Protein AF-A0A2U0TLE8-F1 (afdb_monomer_lite)

pLDDT: mean 89.73, std 11.0, range [36.56, 98.38]

Foldseek 3Di:
DVVVLVVLVVVLVVLVVVLVVLVVVLVVVLVVLVVCLCQQFVLLVVLLVQLLVLLVDDPVCVVVSLVSNVVSLVVQCVRHRFPPLNVLSVVLVVLSVVCNVPVPPPVSSVVNNVSSVVNNVRSVVVSVVSVVVSVVSVVVSVVVSVVSVVVSVVSVVVSVVPPPPPPD

Sequence (168 aa):
MKIKFNLRIGLLFIMIISLSLVSAYYNFSIKNDTENILEDNYNTLEYSRNMLLSLDENNSNKEKAISQFEANLTKQMGNITEVGEDTATFTLQNNFDSLKKNWDDEAMKSQIRQNIFHILELNTFAIKKKSDIVKHTAEKANFGIAILGTLSFLIAFNLLLTFPNSKK

Structure (mmCIF, N/CA/C/O backbone):
data_AF-A0A2U0TLE8-F1
#
_entry.id   AF-A0A2U0TLE8-F1
#
loop_
_atom_site.group_PDB
_atom_site.id
_atom_site.type_symbol
_atom_site.label_atom_id
_atom_site.label_alt_id
_atom_site.label_comp_id
_atom_site.label_asym_id
_atom_site.label_entity_id
_atom_site.label_seq_id
_atom_site.pdbx_PDB_ins_code
_atom_site.Cartn_x
_atom_site.Cartn_y
_atom_site.Cartn_z
_atom_site.occupancy
_atom_site.B_iso_or_equiv
_atom_site.auth_seq_id
_atom_site.auth_comp_id
_atom_site.auth_asym_id
_atom_site.auth_atom_id
_atom_site.pdbx_PDB_model_num
ATOM 1 N N . MET A 1 1 ? -29.769 4.417 51.057 1.00 54.22 1 MET A N 1
ATOM 2 C CA . MET A 1 1 ? -29.335 5.504 50.144 1.00 54.22 1 MET A CA 1
ATOM 3 C C . MET A 1 1 ? -27.894 5.333 49.648 1.00 54.22 1 MET A C 1
ATOM 5 O O . MET A 1 1 ? -27.711 5.293 48.440 1.00 54.22 1 MET A O 1
ATOM 9 N N . LYS A 1 2 ? -26.897 5.134 50.531 1.00 59.84 2 LYS A N 1
ATOM 10 C CA . LYS A 1 2 ? -25.465 5.001 50.165 1.00 59.84 2 LYS A CA 1
ATOM 11 C C . LYS A 1 2 ? -25.133 3.854 49.186 1.00 59.84 2 LYS A C 1
ATOM 13 O O . LYS A 1 2 ? -24.370 4.059 48.254 1.00 59.84 2 LYS A O 1
ATOM 18 N N . ILE A 1 3 ? -25.767 2.684 49.329 1.00 66.12 3 ILE A N 1
ATOM 19 C CA . ILE A 1 3 ? -25.542 1.524 48.437 1.00 66.12 3 ILE A CA 1
ATOM 20 C C . ILE A 1 3 ? -25.964 1.809 46.985 1.00 66.12 3 ILE A C 1
ATOM 22 O O . ILE A 1 3 ? -25.204 1.530 46.067 1.00 66.12 3 ILE A O 1
ATOM 26 N N . LYS A 1 4 ? -27.135 2.431 46.764 1.00 64.88 4 LYS A N 1
ATOM 27 C CA . LYS A 1 4 ? -27.627 2.777 45.413 1.00 64.88 4 LYS A CA 1
ATOM 28 C C . LYS A 1 4 ? -26.740 3.818 44.718 1.00 64.88 4 LYS A C 1
ATOM 30 O O . LYS A 1 4 ? -26.594 3.781 43.503 1.00 64.88 4 LYS A O 1
ATOM 35 N N . PHE A 1 5 ? -26.159 4.733 45.490 1.00 69.31 5 PHE A N 1
ATOM 36 C CA . PHE A 1 5 ? -25.242 5.760 45.000 1.00 69.31 5 PHE A CA 1
ATOM 37 C C . PHE A 1 5 ? -23.881 5.165 44.592 1.00 69.31 5 PHE A C 1
ATOM 39 O O . PHE A 1 5 ? -23.436 5.371 43.465 1.00 69.31 5 PHE A O 1
ATOM 46 N N . ASN A 1 6 ? -23.287 4.331 45.453 1.00 74.69 6 ASN A N 1
ATOM 47 C CA . ASN A 1 6 ? -22.025 3.644 45.160 1.00 74.69 6 ASN A CA 1
ATOM 48 C C . ASN A 1 6 ? -22.143 2.686 43.960 1.00 74.69 6 ASN A C 1
ATOM 50 O O . ASN A 1 6 ? -21.207 2.585 43.172 1.00 74.69 6 ASN A O 1
ATOM 54 N N . LEU A 1 7 ? -23.299 2.034 43.773 1.00 78.00 7 LEU A N 1
ATOM 55 C CA . LEU A 1 7 ? -23.544 1.149 42.627 1.00 78.00 7 LEU A CA 1
ATOM 56 C C . LEU A 1 7 ? -23.510 1.905 41.286 1.00 78.00 7 LEU A C 1
ATOM 58 O O . LEU A 1 7 ? -22.945 1.422 40.311 1.00 78.00 7 LEU A O 1
ATOM 62 N N . ARG A 1 8 ? -24.092 3.111 41.245 1.00 76.25 8 ARG A N 1
ATOM 63 C CA . ARG A 1 8 ? -24.122 3.962 40.044 1.00 76.25 8 ARG A CA 1
ATOM 64 C C . ARG A 1 8 ? -22.735 4.517 39.698 1.00 76.25 8 ARG A C 1
ATOM 66 O O . ARG A 1 8 ? -22.391 4.573 38.525 1.00 76.25 8 ARG A O 1
ATOM 73 N N . ILE A 1 9 ? -21.930 4.884 40.699 1.00 81.38 9 ILE A N 1
ATOM 74 C CA . ILE A 1 9 ? -20.531 5.298 40.484 1.00 81.38 9 ILE A CA 1
ATOM 75 C C . ILE A 1 9 ? -19.686 4.126 39.975 1.00 81.38 9 ILE A C 1
ATOM 77 O O . ILE A 1 9 ? -18.929 4.291 39.022 1.00 81.38 9 ILE A O 1
ATOM 81 N N . GLY A 1 10 ? -19.839 2.938 40.571 1.00 85.00 10 GLY A N 1
ATOM 82 C CA . GLY A 1 10 ? -19.155 1.731 40.102 1.00 85.00 10 GLY A CA 1
ATOM 83 C C . GLY A 1 10 ? -19.506 1.398 38.650 1.00 85.00 10 GLY A C 1
ATOM 84 O O . GLY A 1 10 ? -18.615 1.117 37.853 1.00 85.00 10 GLY A O 1
ATOM 85 N N . LEU A 1 11 ? -20.787 1.523 38.281 1.00 83.19 11 LEU A N 1
ATOM 86 C CA . LEU A 1 11 ? -21.240 1.354 36.900 1.00 83.19 11 LEU A CA 1
ATOM 87 C C . LEU A 1 11 ? -20.574 2.358 35.946 1.00 83.19 11 LEU A C 1
ATOM 89 O O . LEU A 1 11 ? -20.076 1.946 34.904 1.00 83.19 11 LEU A O 1
ATOM 93 N N . LEU A 1 12 ? -20.503 3.645 36.308 1.00 83.81 12 LEU A N 1
ATOM 94 C CA . LEU A 1 12 ? -19.811 4.653 35.494 1.00 83.81 12 LEU A CA 1
ATOM 95 C C . LEU A 1 12 ? -18.335 4.307 35.276 1.00 83.81 12 LEU A C 1
ATOM 97 O O . LEU A 1 12 ? -17.831 4.446 34.165 1.00 83.81 12 LEU A O 1
ATOM 101 N N . PHE A 1 13 ? -17.648 3.823 36.310 1.00 86.81 13 PHE A N 1
ATOM 102 C CA . PHE A 1 13 ? -16.241 3.443 36.202 1.00 86.81 13 PHE A CA 1
ATOM 103 C C . PHE A 1 13 ? -16.040 2.258 35.246 1.00 86.81 13 PHE A C 1
ATOM 105 O O . PHE A 1 13 ? -15.154 2.289 34.393 1.00 86.81 13 PHE A O 1
ATOM 112 N N . ILE A 1 14 ? -16.917 1.250 35.321 1.00 88.38 14 ILE A N 1
ATOM 113 C CA . ILE A 1 14 ? -16.927 0.113 34.389 1.00 88.38 14 ILE A CA 1
ATOM 114 C C . ILE A 1 14 ? -17.194 0.584 32.954 1.00 88.38 14 ILE A C 1
ATOM 116 O O . ILE A 1 14 ? -16.541 0.110 32.023 1.00 88.38 14 ILE A O 1
ATOM 120 N N . MET A 1 15 ? -18.114 1.532 32.759 1.00 85.19 15 MET A N 1
ATOM 121 C CA . MET A 1 15 ? -18.401 2.094 31.437 1.00 85.19 15 MET A CA 1
ATOM 122 C C . MET A 1 15 ? -17.200 2.853 30.865 1.00 85.19 15 MET A C 1
ATOM 124 O O . MET A 1 15 ? -16.889 2.664 29.693 1.00 85.19 15 MET A O 1
ATOM 128 N N . ILE A 1 16 ? -16.482 3.639 31.677 1.00 86.75 16 ILE A N 1
ATOM 129 C CA . ILE A 1 16 ? -15.254 4.337 31.253 1.00 86.75 16 ILE A CA 1
ATOM 130 C C . ILE A 1 16 ? -14.179 3.333 30.828 1.00 86.75 16 ILE A C 1
ATOM 132 O O . ILE A 1 16 ? -13.591 3.483 29.760 1.00 86.75 16 ILE A O 1
ATOM 136 N N . ILE A 1 17 ? -13.944 2.286 31.625 1.00 90.88 17 ILE A N 1
ATOM 137 C CA . ILE A 1 17 ? -12.987 1.228 31.267 1.00 90.88 17 ILE A CA 1
ATOM 138 C C . ILE A 1 17 ? -13.405 0.552 29.956 1.00 90.88 17 ILE A C 1
ATOM 14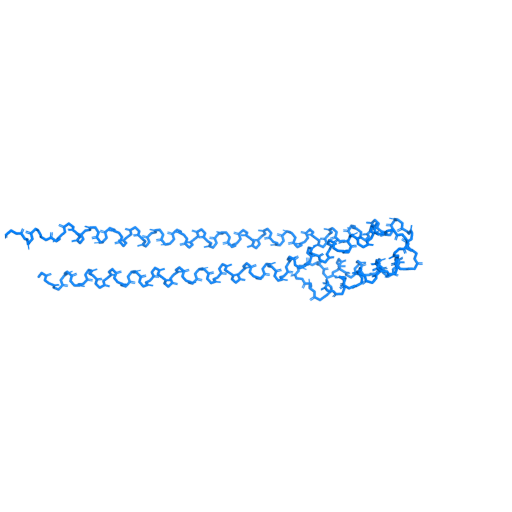0 O O . ILE A 1 17 ? -12.574 0.360 29.072 1.00 90.88 17 ILE A O 1
ATOM 144 N N . SER A 1 18 ? -14.692 0.235 29.807 1.00 87.81 18 SER A N 1
ATOM 145 C CA . SER A 1 18 ? -15.227 -0.403 28.598 1.00 87.81 18 SER A CA 1
ATOM 146 C C . SER A 1 18 ? -15.052 0.487 27.364 1.00 87.81 18 SER A C 1
ATOM 148 O O . SER A 1 18 ? -14.607 0.005 26.328 1.00 87.81 18 SER A O 1
ATOM 150 N N . LEU A 1 19 ? -15.329 1.791 27.480 1.00 87.81 19 LEU A N 1
ATOM 151 C CA . LEU A 1 19 ? -15.093 2.788 26.430 1.00 87.81 19 LEU A CA 1
ATOM 152 C C . LEU A 1 19 ? -13.620 2.823 26.009 1.00 87.81 19 LEU A C 1
ATOM 154 O O . LEU A 1 19 ? -13.325 2.775 24.815 1.00 87.81 19 LEU A O 1
ATOM 158 N N . SER A 1 20 ? -12.700 2.859 26.976 1.00 90.69 20 SER A N 1
ATOM 159 C CA . SER A 1 20 ? -11.259 2.859 26.709 1.00 90.69 20 SER A CA 1
ATOM 160 C C . SER A 1 20 ? -10.800 1.579 26.012 1.00 90.69 20 SER A C 1
ATOM 162 O O . SER A 1 20 ? -10.040 1.654 25.050 1.00 90.69 20 SER A O 1
ATOM 164 N N . LEU A 1 21 ? -11.283 0.412 26.451 1.00 91.38 21 LEU A N 1
ATOM 165 C CA . LEU A 1 21 ? -10.948 -0.876 25.837 1.00 91.38 21 LEU A CA 1
ATOM 166 C C . LEU A 1 21 ? -11.477 -0.982 24.404 1.00 91.38 21 LEU A C 1
ATOM 168 O O . LEU A 1 21 ? -10.735 -1.377 23.508 1.00 91.38 21 LEU A O 1
ATOM 172 N N . VAL A 1 22 ? -12.733 -0.590 24.173 1.00 89.19 22 VAL A N 1
ATOM 173 C CA . VAL A 1 22 ? -13.348 -0.591 22.837 1.00 89.19 22 VAL A CA 1
ATOM 174 C C . VAL A 1 22 ? -12.602 0.360 21.899 1.00 89.19 22 VAL A C 1
ATOM 176 O O . VAL A 1 22 ? -12.266 -0.022 20.780 1.00 89.19 22 VAL A O 1
ATOM 179 N N . SER A 1 23 ? -12.293 1.573 22.362 1.00 90.81 23 SER A N 1
ATOM 180 C CA . SER A 1 23 ? -11.526 2.555 21.589 1.00 90.81 23 SER A CA 1
ATOM 181 C C . SER A 1 23 ? -10.128 2.038 21.235 1.00 90.81 23 SER A C 1
ATOM 183 O O . SER A 1 23 ? -9.724 2.083 20.073 1.00 90.81 23 SER A O 1
ATOM 185 N N . ALA A 1 24 ? -9.407 1.470 22.207 1.00 93.19 24 ALA A N 1
ATOM 186 C CA . ALA A 1 24 ? -8.083 0.898 21.981 1.00 93.19 24 ALA A CA 1
ATOM 187 C C . ALA A 1 24 ? -8.113 -0.259 20.970 1.00 93.19 24 ALA A C 1
ATOM 189 O O . ALA A 1 24 ? -7.272 -0.306 20.074 1.00 93.19 24 ALA A O 1
ATOM 190 N N . TYR A 1 25 ? -9.101 -1.152 21.077 1.00 92.62 25 TYR A N 1
ATOM 191 C CA . TYR A 1 25 ? -9.273 -2.276 20.157 1.00 92.62 25 TYR A CA 1
ATOM 192 C C . TYR A 1 25 ? -9.480 -1.811 18.710 1.00 92.62 25 TYR A C 1
ATOM 194 O O . TYR A 1 25 ? -8.763 -2.252 17.812 1.00 92.62 25 TYR A O 1
ATOM 202 N N . TYR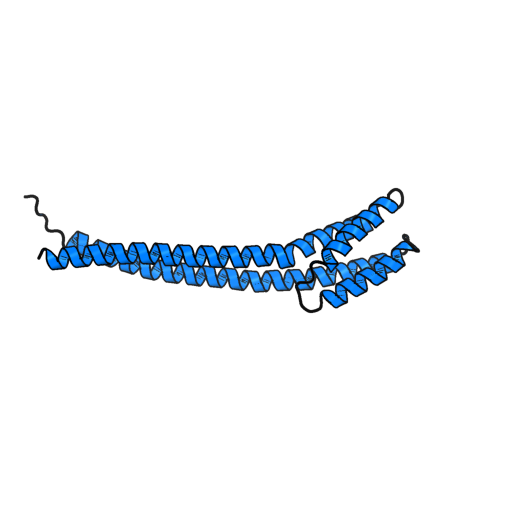 A 1 26 ? -10.415 -0.885 18.475 1.00 92.44 26 TYR A N 1
ATOM 203 C CA . TYR A 1 26 ? -10.678 -0.393 17.121 1.00 92.44 26 TYR A CA 1
ATOM 204 C C . TYR A 1 26 ? -9.512 0.416 16.554 1.00 92.44 26 TYR A C 1
ATOM 206 O O . TYR A 1 26 ? -9.192 0.250 15.381 1.00 92.44 26 TYR A O 1
ATOM 214 N N . ASN A 1 27 ? -8.835 1.230 17.369 1.00 93.69 27 ASN A N 1
ATOM 215 C CA . ASN A 1 27 ? -7.629 1.936 16.932 1.00 93.69 27 ASN A CA 1
ATOM 216 C C . ASN A 1 27 ? -6.531 0.963 16.495 1.00 93.69 27 ASN A C 1
ATOM 218 O O . ASN A 1 27 ? -5.891 1.187 15.471 1.00 93.69 27 ASN A O 1
ATOM 222 N N . PHE A 1 28 ? -6.330 -0.124 17.245 1.00 94.19 28 PHE A N 1
ATOM 223 C CA . PHE A 1 28 ? -5.366 -1.155 16.876 1.00 94.19 28 PHE A CA 1
ATOM 224 C C . PHE A 1 28 ? -5.754 -1.849 15.563 1.00 94.19 28 PHE A C 1
ATOM 226 O O . PHE A 1 28 ? -4.907 -1.989 14.687 1.00 94.19 28 PHE A O 1
ATOM 233 N N . SER A 1 29 ? -7.031 -2.211 15.391 1.00 92.12 29 SER A N 1
ATOM 234 C CA . SER A 1 29 ? -7.529 -2.820 14.149 1.00 92.12 29 SER A CA 1
ATOM 235 C C . SER A 1 29 ? -7.336 -1.898 12.943 1.00 92.12 29 SER A C 1
ATOM 237 O O . SER A 1 29 ? -6.755 -2.313 11.950 1.00 92.12 29 SER A O 1
ATOM 239 N N . ILE A 1 30 ? -7.758 -0.633 13.045 1.00 93.69 30 ILE A N 1
ATOM 240 C CA . ILE A 1 30 ? -7.632 0.359 11.965 1.00 93.69 30 ILE A CA 1
ATOM 241 C C . ILE A 1 30 ? -6.165 0.574 11.597 1.00 93.69 30 ILE A C 1
ATOM 243 O O . ILE A 1 30 ? -5.831 0.645 10.413 1.00 93.69 30 ILE A O 1
ATOM 247 N N . LYS A 1 31 ? -5.289 0.673 12.604 1.00 94.19 31 LYS A N 1
ATOM 248 C CA . LYS A 1 31 ? -3.849 0.813 12.395 1.00 94.19 31 LYS A CA 1
ATOM 249 C C . LYS A 1 31 ? -3.301 -0.381 11.613 1.00 94.19 31 LYS A C 1
ATOM 251 O O . LYS A 1 31 ? -2.678 -0.170 10.581 1.00 94.19 31 LYS A O 1
ATOM 256 N N . ASN A 1 32 ? -3.570 -1.597 12.081 1.00 93.50 32 ASN A N 1
ATOM 257 C CA . ASN A 1 32 ? -3.083 -2.827 11.462 1.00 93.50 32 ASN A CA 1
ATOM 258 C C . ASN A 1 32 ? -3.573 -2.972 10.013 1.00 93.50 32 ASN A C 1
ATOM 260 O O . ASN A 1 32 ? -2.786 -3.248 9.117 1.00 93.50 32 ASN A O 1
ATOM 264 N N . ASP A 1 33 ? -4.857 -2.715 9.761 1.00 91.94 33 ASP A N 1
ATOM 265 C CA . ASP A 1 33 ? -5.422 -2.789 8.410 1.00 91.94 33 ASP A CA 1
ATOM 266 C C . ASP A 1 33 ? -4.817 -1.727 7.475 1.00 91.94 33 ASP A C 1
ATOM 268 O O . ASP A 1 33 ? -4.595 -1.990 6.295 1.00 91.94 33 ASP A O 1
ATOM 272 N N . THR A 1 34 ? -4.508 -0.534 7.996 1.00 92.12 34 THR A N 1
ATOM 273 C CA . THR A 1 34 ? -3.844 0.532 7.226 1.00 92.12 34 THR A CA 1
ATOM 274 C C . THR A 1 34 ? -2.380 0.197 6.933 1.00 92.12 34 THR A C 1
ATOM 276 O O . THR A 1 34 ? -1.917 0.440 5.821 1.00 92.12 34 THR A O 1
ATOM 279 N N . GLU A 1 35 ? -1.656 -0.366 7.905 1.00 90.94 35 GLU A N 1
ATOM 280 C CA . GLU A 1 35 ? -0.273 -0.826 7.727 1.00 90.94 35 GLU A CA 1
ATOM 281 C C . GLU A 1 35 ? -0.197 -1.937 6.675 1.00 90.94 35 GLU A C 1
ATOM 283 O O . GLU A 1 35 ? 0.643 -1.852 5.784 1.00 90.94 35 GLU A O 1
ATOM 288 N N . ASN A 1 36 ? -1.142 -2.881 6.677 1.00 89.06 36 ASN A N 1
ATOM 289 C CA . ASN A 1 36 ? -1.221 -3.914 5.642 1.00 89.06 36 ASN A CA 1
ATOM 290 C C . ASN A 1 36 ? -1.451 -3.318 4.243 1.00 89.06 36 ASN A C 1
ATOM 292 O O . ASN A 1 36 ? -0.812 -3.736 3.291 1.00 89.06 36 ASN A O 1
ATOM 296 N N . ILE A 1 37 ? -2.309 -2.299 4.089 1.00 90.06 37 ILE A N 1
ATOM 297 C CA . ILE A 1 37 ? -2.483 -1.612 2.789 1.00 90.06 37 ILE A CA 1
ATOM 298 C C . ILE A 1 37 ? -1.174 -0.946 2.332 1.00 90.06 37 ILE A C 1
ATOM 300 O O . ILE A 1 37 ? -0.871 -0.917 1.135 1.00 90.06 37 ILE A O 1
ATOM 304 N N . LEU A 1 38 ? -0.416 -0.375 3.274 1.00 82.25 38 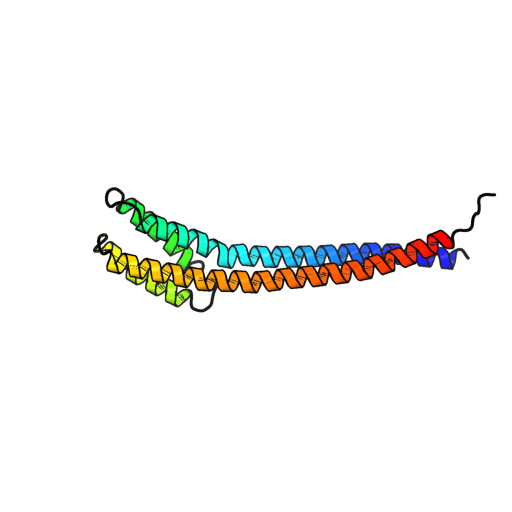LEU A N 1
ATOM 305 C CA . LEU A 1 38 ? 0.855 0.281 2.982 1.00 82.25 38 LEU A CA 1
ATOM 306 C C . LEU A 1 38 ? 1.910 -0.736 2.525 1.00 82.25 38 LEU A C 1
ATOM 308 O O . LEU A 1 38 ? 2.541 -0.533 1.488 1.00 82.25 38 LEU A O 1
ATOM 312 N N . GLU A 1 39 ? 2.078 -1.813 3.290 1.00 82.50 39 GLU A N 1
ATOM 313 C CA . GLU A 1 39 ? 3.042 -2.874 3.003 1.00 82.50 39 GLU A CA 1
ATOM 314 C C . GLU A 1 39 ? 2.682 -3.614 1.712 1.00 82.50 39 GLU A C 1
ATOM 316 O O . GLU A 1 39 ? 3.543 -3.771 0.845 1.00 82.50 39 GLU A O 1
ATOM 321 N N . ASP A 1 40 ? 1.405 -3.962 1.533 1.00 80.75 40 ASP A N 1
ATOM 322 C CA . ASP A 1 40 ? 0.974 -4.790 0.415 1.00 80.75 40 ASP A CA 1
ATOM 323 C C . ASP A 1 40 ? 0.997 -4.029 -0.919 1.00 80.75 40 ASP A C 1
ATOM 325 O O . ASP A 1 40 ? 1.460 -4.541 -1.937 1.00 80.75 40 ASP A O 1
ATOM 329 N N . ASN A 1 41 ? 0.448 -2.809 -0.946 1.00 91.81 41 ASN A N 1
ATOM 330 C CA . ASN A 1 41 ? 0.045 -2.182 -2.206 1.00 91.81 41 ASN A CA 1
ATOM 331 C C . ASN A 1 41 ? 0.766 -0.871 -2.514 1.00 91.81 41 ASN A C 1
ATOM 333 O O . ASN A 1 41 ? 1.056 -0.598 -3.677 1.00 91.81 41 ASN A O 1
ATOM 337 N N . TYR A 1 42 ? 1.069 -0.042 -1.511 1.00 92.00 42 TYR A N 1
ATOM 338 C CA . TYR A 1 42 ? 1.732 1.249 -1.750 1.00 92.00 42 TYR A CA 1
ATOM 339 C C . TYR A 1 42 ? 3.171 1.094 -2.253 1.00 92.00 42 TYR A C 1
ATOM 341 O O . TYR A 1 42 ? 3.601 1.884 -3.097 1.00 92.00 42 TYR A O 1
ATOM 349 N N . ASN A 1 43 ? 3.883 0.059 -1.800 1.00 94.12 43 ASN A N 1
ATOM 350 C CA . ASN A 1 43 ? 5.210 -0.297 -2.305 1.00 94.12 43 ASN A CA 1
ATOM 351 C C . ASN A 1 43 ? 5.206 -0.496 -3.830 1.00 94.12 43 ASN A C 1
ATOM 353 O O . ASN A 1 43 ? 6.044 0.075 -4.533 1.00 94.12 43 ASN A O 1
ATOM 357 N N . THR A 1 44 ? 4.201 -1.200 -4.360 1.00 96.12 44 THR A N 1
ATOM 358 C CA . THR A 1 44 ? 4.022 -1.387 -5.805 1.00 96.12 44 THR A CA 1
ATOM 359 C C . THR A 1 44 ? 3.877 -0.057 -6.554 1.00 96.12 44 THR A C 1
ATOM 361 O O . THR A 1 44 ? 4.429 0.087 -7.649 1.00 96.12 44 THR A O 1
ATOM 364 N N . LEU A 1 45 ? 3.201 0.956 -5.987 1.00 96.44 45 LEU A N 1
ATOM 365 C CA . LEU A 1 45 ? 3.122 2.282 -6.620 1.00 96.44 45 LEU A CA 1
ATOM 366 C C . LEU A 1 45 ? 4.492 2.957 -6.722 1.00 96.44 45 LEU A C 1
ATOM 368 O O . LEU A 1 45 ? 4.797 3.561 -7.754 1.00 96.44 45 LEU A O 1
ATOM 372 N N . GLU A 1 46 ? 5.319 2.856 -5.680 1.00 95.81 46 GLU A N 1
ATOM 373 C CA . GLU A 1 46 ? 6.668 3.422 -5.689 1.00 95.81 46 GLU A CA 1
ATOM 374 C C . GLU A 1 46 ? 7.549 2.730 -6.735 1.00 95.81 46 GLU A C 1
ATOM 376 O O . GLU A 1 46 ? 8.176 3.402 -7.559 1.00 95.81 46 GLU A O 1
ATOM 381 N N . TYR A 1 47 ? 7.554 1.395 -6.751 1.00 97.12 47 TYR A N 1
ATOM 382 C CA . TYR A 1 47 ? 8.356 0.617 -7.696 1.00 97.12 47 TYR A CA 1
ATOM 383 C C . TYR A 1 47 ? 7.928 0.903 -9.133 1.00 97.12 47 TYR A C 1
ATOM 385 O O . TYR A 1 47 ? 8.768 1.195 -9.984 1.00 97.12 47 TYR A O 1
ATOM 393 N N . SER A 1 48 ? 6.618 0.915 -9.382 1.00 97.56 48 SER A N 1
ATOM 394 C CA . SER A 1 48 ? 6.023 1.253 -10.676 1.00 97.56 48 SER A CA 1
ATOM 395 C C . SER A 1 48 ? 6.410 2.654 -11.141 1.00 97.56 48 SER A C 1
ATOM 397 O O . SER A 1 48 ? 6.850 2.834 -12.276 1.00 97.56 48 SER A O 1
ATOM 399 N N . ARG A 1 49 ? 6.316 3.655 -10.258 1.00 97.50 49 ARG A N 1
ATOM 400 C CA . ARG A 1 49 ? 6.729 5.030 -10.562 1.00 97.50 49 ARG A CA 1
ATOM 401 C C . ARG A 1 49 ? 8.210 5.103 -10.925 1.00 97.50 49 ARG A C 1
ATOM 403 O O . ARG A 1 49 ? 8.561 5.760 -11.901 1.00 97.50 49 ARG A O 1
ATOM 410 N N . ASN A 1 50 ? 9.073 4.451 -10.154 1.00 97.69 50 ASN A N 1
ATOM 411 C CA . ASN A 1 50 ? 10.511 4.470 -10.403 1.00 97.69 50 ASN A CA 1
ATOM 412 C C . ASN A 1 50 ? 10.872 3.750 -11.710 1.00 97.69 50 ASN A C 1
ATOM 414 O O . ASN A 1 50 ? 11.698 4.257 -12.460 1.00 97.69 50 ASN A O 1
ATOM 418 N N . MET A 1 51 ? 10.210 2.633 -12.025 1.00 97.94 51 MET A N 1
ATOM 419 C CA . MET A 1 51 ? 10.355 1.949 -13.314 1.00 97.94 51 MET A CA 1
ATOM 420 C C . MET A 1 51 ? 9.962 2.852 -14.490 1.00 97.94 51 MET A C 1
ATOM 422 O O . MET A 1 51 ? 10.701 2.933 -15.468 1.00 97.94 51 MET A O 1
ATOM 426 N N . LEU A 1 52 ? 8.843 3.581 -14.389 1.00 97.56 52 LEU A N 1
ATOM 427 C CA . LEU A 1 52 ? 8.430 4.546 -15.417 1.00 97.56 52 LEU A CA 1
ATOM 428 C C . LEU A 1 52 ? 9.465 5.663 -15.601 1.00 97.56 52 LEU A C 1
ATOM 430 O O . LEU A 1 52 ? 9.857 5.946 -16.727 1.00 97.56 52 LEU A O 1
ATOM 434 N N . LEU A 1 53 ? 9.968 6.242 -14.505 1.00 95.94 53 LEU A N 1
ATOM 435 C CA . LEU A 1 53 ? 11.014 7.269 -14.571 1.00 95.94 53 LEU A CA 1
ATOM 436 C C . LEU A 1 53 ? 12.302 6.751 -15.221 1.00 95.94 53 LEU A C 1
ATOM 438 O O . LEU A 1 53 ? 12.940 7.479 -15.975 1.00 95.94 53 LEU A O 1
ATOM 442 N N . SER A 1 54 ? 12.677 5.498 -14.957 1.00 95.00 54 SER A N 1
ATOM 443 C CA . SER A 1 54 ? 13.834 4.874 -15.597 1.00 95.00 54 SER A CA 1
ATOM 444 C C . SER A 1 54 ? 13.630 4.637 -17.098 1.00 95.00 54 SER A C 1
ATOM 446 O O . SER A 1 54 ? 14.602 4.695 -17.843 1.00 95.00 54 SER A O 1
ATOM 448 N N . LEU A 1 55 ? 12.402 4.409 -17.578 1.00 93.38 55 LEU A N 1
ATOM 449 C CA . LEU A 1 55 ? 12.129 4.305 -19.022 1.00 93.38 55 LEU A CA 1
ATOM 450 C C . LEU A 1 55 ? 12.264 5.641 -19.758 1.00 93.38 55 LEU A C 1
ATOM 452 O O . LEU A 1 55 ? 12.578 5.640 -20.949 1.00 93.38 55 LEU A O 1
ATOM 456 N N . ASP A 1 56 ? 12.014 6.746 -19.057 1.00 88.50 56 ASP A N 1
ATOM 457 C CA . ASP A 1 56 ? 12.052 8.101 -19.610 1.00 88.50 56 ASP A CA 1
ATOM 458 C C . ASP A 1 56 ? 13.460 8.738 -19.537 1.00 88.50 56 ASP A C 1
ATOM 460 O O . ASP A 1 56 ? 13.672 9.836 -20.056 1.00 88.50 56 ASP A O 1
ATOM 464 N N . GLU A 1 57 ? 14.446 8.074 -18.915 1.00 84.31 57 GLU A N 1
ATOM 465 C CA . GLU A 1 57 ? 15.843 8.532 -18.909 1.00 84.31 57 GLU A CA 1
ATOM 466 C C . GLU A 1 57 ? 16.453 8.494 -20.327 1.00 84.31 57 GLU A C 1
ATOM 468 O O . GLU A 1 57 ? 16.310 7.531 -21.086 1.00 84.31 57 GLU A O 1
ATOM 473 N N . ASN A 1 58 ? 17.195 9.550 -20.673 1.00 71.00 58 ASN A N 1
ATOM 474 C CA . ASN A 1 58 ? 17.884 9.667 -21.959 1.00 71.00 58 ASN A CA 1
ATOM 475 C C . ASN A 1 58 ? 18.977 8.594 -22.124 1.00 71.00 58 ASN A C 1
ATOM 477 O O . ASN A 1 58 ? 19.644 8.201 -21.165 1.00 71.00 58 ASN A O 1
ATOM 481 N N . ASN A 1 59 ? 19.266 8.215 -23.373 1.00 72.31 59 ASN A N 1
ATOM 482 C CA . ASN A 1 59 ? 20.252 7.177 -23.717 1.00 72.31 59 ASN A CA 1
ATOM 483 C C . ASN A 1 59 ? 21.656 7.378 -23.137 1.00 72.31 59 ASN A C 1
ATOM 485 O O . ASN A 1 59 ? 22.365 6.397 -22.917 1.00 72.31 59 ASN A O 1
ATOM 489 N N . SER A 1 60 ? 22.064 8.619 -22.855 1.00 75.19 60 SER A N 1
ATOM 490 C CA . SER A 1 60 ? 23.351 8.920 -22.216 1.00 75.19 60 SER A CA 1
ATOM 491 C C . SER A 1 60 ? 23.502 8.288 -20.826 1.00 75.19 60 SER A C 1
ATOM 493 O O . SER A 1 60 ? 24.624 8.094 -20.374 1.00 75.19 60 SER A O 1
ATOM 495 N N . ASN A 1 61 ? 22.390 7.930 -20.172 1.00 85.06 61 ASN A N 1
ATOM 496 C CA . ASN A 1 61 ? 22.348 7.301 -18.852 1.00 85.06 61 ASN A CA 1
ATOM 497 C C . ASN A 1 61 ? 21.772 5.873 -18.891 1.00 85.06 61 ASN A C 1
ATOM 499 O O . ASN A 1 61 ? 21.339 5.354 -17.860 1.00 85.06 61 ASN A O 1
ATOM 503 N N . LYS A 1 62 ? 21.768 5.219 -20.061 1.00 89.62 62 LYS A N 1
ATOM 504 C CA . LYS A 1 62 ? 21.126 3.912 -20.283 1.00 89.62 62 LYS A CA 1
ATOM 505 C C . LYS A 1 62 ? 21.472 2.858 -19.224 1.00 89.62 62 LYS A C 1
ATOM 507 O O . LYS A 1 62 ? 20.575 2.193 -18.719 1.00 89.62 62 LYS A O 1
ATOM 512 N N . GLU A 1 63 ? 22.747 2.680 -18.879 1.00 92.25 63 GLU A N 1
ATOM 513 C CA . GLU A 1 63 ? 23.155 1.642 -17.913 1.00 92.25 63 GLU A CA 1
ATOM 514 C C . GLU A 1 63 ? 22.564 1.885 -16.519 1.00 92.25 63 GLU A C 1
ATOM 516 O O . GLU A 1 63 ? 22.083 0.961 -15.862 1.00 92.25 63 GLU A O 1
ATOM 521 N N . LYS A 1 64 ? 22.532 3.152 -16.096 1.00 93.06 64 LYS A N 1
ATOM 522 C CA . LYS A 1 64 ? 21.913 3.563 -14.836 1.00 93.06 64 LYS A CA 1
ATOM 523 C C . LYS A 1 64 ? 20.399 3.350 -14.876 1.00 93.06 64 LYS A C 1
ATOM 525 O O . LYS A 1 64 ? 19.848 2.824 -13.913 1.00 93.06 64 LYS A O 1
ATOM 530 N N . ALA A 1 65 ? 19.750 3.719 -15.979 1.00 94.56 65 ALA A N 1
ATOM 531 C CA . ALA A 1 65 ? 18.319 3.521 -16.186 1.00 94.56 65 ALA A CA 1
ATOM 532 C C . ALA A 1 65 ? 17.932 2.035 -16.111 1.00 94.56 65 ALA A C 1
ATOM 534 O O . ALA A 1 65 ? 17.016 1.672 -15.376 1.00 94.56 65 ALA A O 1
ATOM 535 N N . ILE A 1 66 ? 18.688 1.162 -16.787 1.00 95.94 66 ILE A N 1
ATOM 536 C CA . ILE A 1 66 ? 18.507 -0.294 -16.722 1.00 95.94 66 ILE A CA 1
ATOM 537 C C . ILE A 1 66 ? 18.663 -0.793 -15.285 1.00 95.94 66 ILE A C 1
ATOM 539 O O . ILE A 1 66 ? 17.776 -1.476 -14.784 1.00 95.94 66 ILE A O 1
ATOM 543 N N . SER A 1 67 ? 19.745 -0.414 -14.599 1.00 96.19 67 SER A N 1
ATOM 544 C CA . SER A 1 67 ? 20.003 -0.860 -13.226 1.00 96.19 67 SER A CA 1
ATOM 545 C C . SER A 1 67 ? 18.911 -0.413 -12.245 1.00 96.19 67 SER A C 1
ATOM 547 O O . SER A 1 67 ? 18.468 -1.195 -11.402 1.00 96.19 67 SER A O 1
ATOM 549 N N . GLN A 1 68 ? 18.429 0.828 -12.366 1.00 96.81 68 GLN A N 1
ATOM 550 C CA . GLN A 1 68 ? 17.330 1.339 -11.544 1.00 96.81 68 GLN A CA 1
ATOM 551 C C . GLN A 1 68 ? 16.014 0.619 -11.837 1.00 96.81 68 GLN A C 1
ATOM 553 O O . GLN A 1 68 ? 15.286 0.280 -10.900 1.00 96.81 68 GLN A O 1
ATOM 558 N N . PHE A 1 69 ? 15.718 0.357 -13.110 1.00 98.06 69 PHE A N 1
ATOM 559 C CA . PHE A 1 69 ? 14.536 -0.399 -13.494 1.00 98.06 69 PHE A CA 1
ATOM 560 C C . PHE A 1 69 ? 14.592 -1.819 -12.919 1.00 98.06 69 PHE A C 1
ATOM 562 O O . PHE A 1 69 ? 13.652 -2.237 -12.251 1.00 98.06 69 PHE A O 1
ATOM 569 N N . GLU A 1 70 ? 15.706 -2.535 -13.097 1.00 97.81 70 GLU A N 1
ATOM 570 C CA . GLU A 1 70 ? 15.902 -3.900 -12.585 1.00 97.81 70 GLU A CA 1
ATOM 571 C C . GLU A 1 70 ? 15.756 -3.982 -11.068 1.00 97.81 70 GLU A C 1
ATOM 573 O O . GLU A 1 70 ? 15.114 -4.900 -10.554 1.00 97.81 70 GLU A O 1
ATOM 578 N N . ALA A 1 71 ? 16.306 -3.007 -10.342 1.00 98.31 71 ALA A N 1
ATOM 579 C CA . ALA A 1 71 ? 16.181 -2.956 -8.893 1.00 98.31 71 ALA A CA 1
ATOM 580 C C . ALA A 1 71 ? 14.715 -2.822 -8.447 1.00 98.31 71 ALA A C 1
ATOM 582 O O . ALA A 1 71 ? 14.300 -3.492 -7.503 1.00 98.31 71 ALA A O 1
ATOM 583 N N . ASN A 1 72 ? 13.920 -1.985 -9.120 1.00 98.38 72 ASN A N 1
ATOM 584 C CA . ASN A 1 72 ? 12.500 -1.820 -8.796 1.00 98.38 72 ASN A CA 1
ATOM 585 C C . ASN A 1 72 ? 11.656 -3.008 -9.275 1.00 98.38 72 ASN A C 1
ATOM 587 O O . ASN A 1 72 ? 10.780 -3.450 -8.538 1.00 98.38 72 ASN A O 1
ATOM 591 N N . LEU A 1 73 ? 11.958 -3.584 -10.440 1.00 98.38 73 LEU A N 1
ATOM 592 C CA . LEU A 1 73 ? 11.301 -4.796 -10.928 1.00 98.38 73 LEU A CA 1
ATOM 593 C C . LEU A 1 73 ? 11.548 -5.984 -9.988 1.00 98.38 73 LEU A C 1
ATOM 595 O O . LEU A 1 73 ? 10.628 -6.735 -9.691 1.00 98.38 73 LEU A O 1
ATOM 599 N N . THR A 1 74 ? 12.764 -6.130 -9.459 1.00 98.19 74 THR A N 1
ATOM 600 C CA . THR A 1 74 ? 13.087 -7.191 -8.490 1.00 98.19 74 THR A CA 1
ATOM 601 C C . THR A 1 74 ? 12.280 -7.033 -7.204 1.00 98.19 74 THR A C 1
ATOM 603 O O . THR A 1 74 ? 11.744 -8.010 -6.686 1.00 98.19 74 THR A O 1
ATOM 606 N N . LYS A 1 75 ? 12.151 -5.797 -6.701 1.00 97.19 75 LYS A N 1
ATOM 607 C CA . LYS A 1 75 ? 11.290 -5.510 -5.547 1.00 97.19 75 LYS A CA 1
ATOM 608 C C . LYS A 1 75 ? 9.824 -5.818 -5.852 1.00 97.19 75 LYS A C 1
ATOM 610 O O . LYS A 1 75 ? 9.174 -6.457 -5.037 1.00 97.19 75 LYS A O 1
ATOM 615 N N . GLN A 1 76 ? 9.342 -5.443 -7.038 1.00 97.69 76 GLN A N 1
ATOM 616 C CA . GLN A 1 76 ? 7.986 -5.741 -7.498 1.00 97.69 76 GLN A CA 1
ATOM 617 C C . GLN A 1 76 ? 7.712 -7.250 -7.556 1.00 97.69 76 GLN A C 1
ATOM 619 O O . GLN A 1 76 ? 6.684 -7.709 -7.078 1.00 97.69 76 GLN A O 1
ATOM 624 N N . MET A 1 77 ? 8.650 -8.048 -8.071 1.00 96.50 77 MET A N 1
ATOM 625 C CA . MET A 1 77 ? 8.529 -9.511 -8.092 1.00 96.50 77 MET A CA 1
ATOM 626 C C . MET A 1 77 ? 8.486 -10.134 -6.689 1.00 96.50 77 MET A C 1
ATOM 628 O O . MET A 1 77 ? 7.899 -11.198 -6.514 1.00 96.50 77 MET A O 1
ATOM 632 N N . GLY A 1 78 ? 9.106 -9.487 -5.698 1.00 95.31 78 GLY A N 1
ATOM 633 C CA . GLY A 1 78 ? 9.018 -9.873 -4.288 1.00 95.31 78 GLY A CA 1
ATOM 634 C C . GLY A 1 78 ? 7.782 -9.332 -3.560 1.00 95.31 78 GLY A C 1
ATOM 635 O O . GLY A 1 78 ? 7.558 -9.724 -2.420 1.00 95.31 78 GLY A O 1
ATOM 636 N N . ASN A 1 79 ? 6.996 -8.460 -4.200 1.00 94.94 79 ASN A N 1
ATOM 637 C CA . ASN A 1 79 ? 5.845 -7.753 -3.632 1.00 94.94 79 ASN A CA 1
ATOM 638 C C . ASN A 1 79 ? 4.576 -7.996 -4.467 1.00 94.94 79 ASN A C 1
ATOM 640 O O . ASN A 1 79 ? 3.867 -7.063 -4.831 1.00 94.94 79 ASN A O 1
ATOM 644 N N . ILE A 1 80 ? 4.311 -9.254 -4.816 1.00 95.00 80 ILE A N 1
ATOM 645 C CA . ILE A 1 80 ? 3.066 -9.642 -5.487 1.00 95.00 80 ILE A CA 1
ATOM 646 C C . ILE A 1 80 ? 1.985 -9.819 -4.429 1.00 95.00 80 ILE A C 1
ATOM 648 O O . ILE A 1 80 ? 2.067 -10.742 -3.616 1.00 95.00 80 ILE A O 1
ATOM 652 N N . THR A 1 81 ? 0.978 -8.953 -4.440 1.00 92.62 81 THR A N 1
ATOM 653 C CA . THR A 1 81 ? -0.023 -8.879 -3.369 1.00 92.62 81 THR A CA 1
ATOM 654 C C . THR A 1 81 ? -1.448 -9.018 -3.872 1.00 92.62 81 THR A C 1
ATOM 656 O O . THR A 1 81 ? -2.306 -9.512 -3.137 1.00 92.62 81 THR A O 1
ATOM 659 N N . GLU A 1 82 ? -1.704 -8.682 -5.137 1.00 95.12 82 GLU A N 1
ATOM 660 C CA . GLU A 1 82 ? -3.040 -8.719 -5.724 1.00 95.12 82 GLU A CA 1
ATOM 661 C C . GLU A 1 82 ? -3.201 -9.789 -6.812 1.00 95.12 82 GLU A C 1
ATOM 663 O O . GLU A 1 82 ? -2.272 -10.190 -7.516 1.00 95.12 82 GLU A O 1
ATOM 668 N N . VAL A 1 83 ? -4.434 -10.275 -6.972 1.00 93.44 83 VAL A N 1
ATOM 669 C CA . VAL A 1 83 ? -4.757 -11.313 -7.961 1.00 93.44 83 VAL A CA 1
ATOM 670 C C . VAL A 1 83 ? -4.506 -10.793 -9.380 1.00 93.44 83 VAL A C 1
ATOM 672 O O . VAL A 1 83 ? -5.048 -9.762 -9.772 1.00 93.44 83 VAL A O 1
ATOM 675 N N . GLY A 1 84 ? -3.724 -11.542 -10.163 1.00 94.56 84 GLY A N 1
ATOM 676 C CA . GLY A 1 84 ? -3.347 -11.194 -11.538 1.00 94.56 84 GLY A CA 1
ATOM 677 C C . GLY A 1 84 ? -2.092 -10.320 -11.651 1.00 94.56 84 GLY A C 1
ATOM 678 O O . GLY A 1 84 ? -1.572 -10.137 -12.754 1.00 94.56 84 GLY A O 1
ATOM 679 N N . GLU A 1 85 ? -1.570 -9.811 -10.531 1.00 96.38 85 GLU A N 1
ATOM 680 C CA . GLU A 1 85 ? -0.341 -9.014 -10.504 1.00 96.38 85 GLU A CA 1
ATOM 681 C C . GLU A 1 85 ? 0.893 -9.848 -10.866 1.00 96.38 85 GLU A C 1
ATOM 683 O O . GLU A 1 85 ? 1.809 -9.343 -11.516 1.00 96.38 85 GLU A O 1
ATOM 688 N N . ASP A 1 86 ? 0.892 -11.134 -10.517 1.00 96.31 86 ASP A N 1
ATOM 689 C CA . ASP A 1 86 ? 1.927 -12.109 -10.866 1.00 96.31 86 ASP A CA 1
ATOM 690 C C . ASP A 1 86 ? 2.145 -12.191 -12.383 1.00 96.31 86 ASP A C 1
ATOM 692 O O . ASP A 1 86 ? 3.257 -12.031 -12.890 1.00 96.31 86 ASP A O 1
ATOM 696 N N . THR A 1 87 ? 1.054 -12.367 -13.121 1.00 96.69 87 THR A N 1
ATOM 697 C CA . THR A 1 87 ? 1.034 -12.521 -14.573 1.00 96.69 87 THR A CA 1
ATOM 698 C C . THR A 1 87 ? 1.454 -11.221 -15.254 1.00 96.69 87 THR A C 1
ATOM 700 O O . THR A 1 87 ? 2.245 -11.228 -16.205 1.00 96.69 87 THR A O 1
ATOM 703 N N . ALA A 1 88 ? 0.966 -10.086 -14.744 1.00 96.81 88 ALA A N 1
ATOM 704 C CA . ALA A 1 88 ? 1.337 -8.766 -15.235 1.00 96.81 88 ALA A CA 1
ATOM 705 C C . ALA A 1 88 ? 2.828 -8.468 -14.997 1.00 96.81 88 ALA A C 1
ATOM 707 O O . ALA A 1 88 ? 3.517 -7.997 -15.905 1.00 96.81 88 ALA A O 1
ATOM 708 N N . THR A 1 89 ? 3.347 -8.813 -13.816 1.00 97.94 89 THR A N 1
ATOM 709 C CA . THR A 1 89 ? 4.756 -8.627 -13.439 1.00 97.94 89 THR A CA 1
ATOM 710 C C . THR A 1 89 ? 5.683 -9.525 -14.252 1.00 97.94 89 THR A C 1
ATOM 712 O O . THR A 1 89 ? 6.730 -9.077 -14.717 1.00 97.94 89 THR A O 1
ATOM 715 N N . PHE A 1 90 ? 5.294 -10.774 -14.506 1.00 97.69 90 PHE A N 1
ATOM 716 C CA . PHE A 1 90 ? 6.083 -11.668 -15.351 1.00 97.69 90 PHE A CA 1
ATOM 717 C C . PHE A 1 90 ? 6.122 -11.198 -16.813 1.00 97.69 90 PHE A C 1
ATOM 719 O O . PHE A 1 90 ? 7.164 -11.230 -17.467 1.00 97.69 90 PHE A O 1
ATOM 726 N N . THR A 1 91 ? 5.000 -10.690 -17.329 1.00 97.81 91 THR A N 1
ATOM 727 C CA . THR A 1 91 ? 4.951 -10.090 -18.673 1.00 97.81 91 THR A CA 1
ATOM 728 C C . THR A 1 91 ? 5.851 -8.857 -18.758 1.00 97.81 91 THR A C 1
ATOM 730 O O . THR A 1 91 ? 6.624 -8.721 -19.708 1.00 97.81 91 THR A O 1
ATOM 733 N N . LEU A 1 92 ? 5.807 -8.000 -17.733 1.00 98.38 92 LEU A N 1
ATOM 734 C CA . LEU A 1 92 ? 6.685 -6.841 -17.593 1.00 98.38 92 LEU A CA 1
ATOM 735 C C . LEU A 1 92 ? 8.166 -7.244 -17.627 1.00 98.38 92 LEU A C 1
ATOM 737 O O . LEU A 1 92 ? 8.945 -6.628 -18.353 1.00 98.38 92 LEU A O 1
ATOM 741 N N . GLN A 1 93 ? 8.542 -8.296 -16.894 1.00 98.38 93 GLN A N 1
ATOM 742 C CA . GLN A 1 93 ? 9.908 -8.818 -16.875 1.00 98.38 93 GLN A CA 1
ATOM 743 C C . GLN A 1 93 ? 10.378 -9.247 -18.271 1.00 98.38 93 GLN A C 1
ATOM 745 O O . GLN A 1 93 ? 11.426 -8.794 -18.729 1.00 98.38 93 GLN A O 1
ATOM 750 N N . ASN A 1 94 ? 9.583 -10.049 -18.981 1.00 97.88 94 ASN A N 1
ATOM 751 C CA . ASN A 1 94 ? 9.939 -10.530 -20.320 1.00 97.88 94 ASN A CA 1
ATOM 752 C C . ASN A 1 94 ? 10.084 -9.388 -21.342 1.00 97.88 94 ASN A C 1
ATOM 754 O O . ASN A 1 94 ? 11.001 -9.385 -22.174 1.00 97.88 94 ASN A O 1
ATOM 758 N N . ASN A 1 95 ? 9.192 -8.398 -21.273 1.00 97.75 95 ASN A N 1
ATOM 759 C CA . ASN A 1 95 ? 9.252 -7.218 -22.132 1.00 97.75 95 ASN A CA 1
ATOM 760 C C . ASN A 1 95 ? 10.483 -6.364 -21.812 1.00 97.75 95 ASN A C 1
ATOM 762 O O . ASN A 1 95 ? 11.182 -5.915 -22.721 1.00 97.75 95 ASN A O 1
ATOM 766 N N . PHE A 1 96 ? 10.816 -6.206 -20.532 1.00 97.88 96 PHE A N 1
ATOM 767 C CA . PHE A 1 96 ? 12.018 -5.496 -20.113 1.00 97.88 96 PHE A CA 1
ATOM 768 C C . PHE A 1 96 ? 13.311 -6.214 -20.542 1.00 97.88 96 PHE A C 1
ATOM 770 O O . PHE A 1 96 ? 14.230 -5.577 -21.062 1.00 97.88 96 PHE A O 1
ATOM 777 N N . ASP A 1 97 ? 13.374 -7.543 -20.432 1.00 97.25 97 ASP A N 1
ATOM 778 C CA . ASP A 1 97 ? 14.500 -8.339 -20.937 1.00 97.25 97 ASP A CA 1
ATOM 779 C C . ASP A 1 97 ? 14.688 -8.205 -22.454 1.00 97.25 97 ASP A C 1
ATOM 781 O O . ASP A 1 97 ? 15.815 -8.258 -22.962 1.00 97.25 97 ASP A O 1
ATOM 785 N N . SER A 1 98 ? 13.594 -7.984 -23.183 1.00 96.38 98 SER A N 1
ATOM 786 C CA . SER A 1 98 ? 13.623 -7.678 -24.613 1.00 96.38 98 SER A CA 1
ATOM 787 C C . SER A 1 98 ? 14.106 -6.248 -24.876 1.00 96.38 98 SER A C 1
ATOM 789 O O . SER A 1 98 ? 14.998 -6.056 -25.705 1.00 96.38 98 SER A O 1
ATOM 791 N N . LEU A 1 99 ? 13.613 -5.260 -24.118 1.00 95.56 99 LEU A N 1
ATOM 792 C CA . LEU A 1 99 ? 14.038 -3.859 -24.222 1.00 95.56 99 LEU A CA 1
ATOM 793 C C . LEU A 1 99 ? 15.538 -3.682 -23.944 1.00 95.56 99 LEU A C 1
ATOM 795 O O . LEU A 1 99 ? 16.200 -2.894 -24.615 1.00 95.56 99 LEU A O 1
ATOM 799 N N . LYS A 1 100 ? 16.128 -4.445 -23.015 1.00 94.19 100 LYS A N 1
ATOM 800 C CA . LYS A 1 100 ? 17.579 -4.383 -22.745 1.00 94.19 100 LYS A CA 1
ATOM 801 C C . LYS A 1 100 ? 18.437 -4.625 -23.993 1.00 94.19 100 LYS A C 1
ATOM 803 O O . LYS A 1 100 ? 19.507 -4.025 -24.128 1.00 94.19 100 LYS A O 1
ATOM 808 N N . LYS A 1 101 ? 17.964 -5.470 -24.916 1.00 93.88 101 LYS A N 1
ATOM 809 C CA . LYS A 1 101 ? 18.657 -5.799 -26.173 1.00 93.88 101 LYS A CA 1
ATOM 810 C C . LYS A 1 101 ? 18.578 -4.655 -27.186 1.00 93.88 101 LYS A C 1
ATOM 812 O O . LYS A 1 101 ? 19.535 -4.442 -27.924 1.00 93.88 101 LYS A O 1
ATOM 817 N N . ASN A 1 102 ? 17.473 -3.910 -27.196 1.00 92.06 102 ASN A N 1
ATOM 818 C CA . ASN A 1 102 ? 17.260 -2.744 -28.049 1.00 92.06 102 ASN A CA 1
ATOM 819 C C . ASN A 1 102 ? 16.544 -1.631 -27.269 1.00 92.06 102 ASN A C 1
ATOM 821 O O . ASN A 1 102 ? 15.320 -1.543 -27.270 1.00 92.06 102 ASN A O 1
ATOM 825 N N . TRP A 1 103 ? 17.324 -0.785 -26.592 1.00 89.94 103 TRP A N 1
ATOM 826 C CA . TRP A 1 103 ? 16.793 0.222 -25.664 1.00 89.94 103 TRP A CA 1
ATOM 827 C C . TRP A 1 103 ? 16.019 1.351 -26.355 1.00 89.94 103 TRP A C 1
ATOM 829 O O . TRP A 1 103 ? 15.222 2.023 -25.712 1.00 89.94 103 TRP A O 1
ATOM 839 N N . ASP A 1 104 ? 16.215 1.536 -27.659 1.00 90.12 104 ASP A N 1
ATOM 840 C CA . ASP A 1 104 ? 15.539 2.569 -28.453 1.00 90.12 104 ASP A CA 1
ATOM 841 C C . ASP A 1 104 ? 14.191 2.108 -29.022 1.00 90.12 104 ASP A C 1
ATOM 843 O O . ASP A 1 104 ? 13.537 2.837 -29.767 1.00 90.12 104 ASP A O 1
ATOM 847 N N . ASP A 1 105 ? 13.757 0.894 -28.677 1.00 94.25 105 ASP A N 1
ATOM 848 C CA . ASP A 1 105 ? 12.474 0.354 -29.105 1.00 94.25 105 ASP A CA 1
ATOM 849 C C . ASP A 1 105 ? 11.307 1.032 -28.367 1.00 94.25 105 ASP A C 1
ATOM 851 O O . ASP A 1 105 ? 10.848 0.592 -27.308 1.00 94.25 105 ASP A O 1
ATOM 855 N N . GLU A 1 106 ? 10.801 2.121 -28.945 1.00 93.56 106 GLU A N 1
ATOM 856 C CA . GLU A 1 106 ? 9.662 2.862 -28.395 1.00 93.56 106 GLU A CA 1
ATOM 857 C C . GLU A 1 106 ? 8.361 2.048 -28.355 1.00 93.56 106 GLU A C 1
ATOM 859 O O . GLU A 1 106 ? 7.516 2.279 -27.482 1.00 93.56 106 GLU A O 1
ATOM 864 N N . ALA A 1 107 ? 8.191 1.063 -29.245 1.00 95.75 107 ALA A N 1
ATOM 865 C CA . ALA A 1 107 ? 7.034 0.176 -29.194 1.00 95.75 107 ALA A CA 1
ATOM 866 C C . ALA A 1 107 ? 7.113 -0.729 -27.956 1.00 95.75 107 ALA A C 1
ATOM 868 O O . ALA A 1 107 ? 6.128 -0.851 -27.223 1.00 95.75 107 ALA A O 1
ATOM 869 N N . MET A 1 108 ? 8.295 -1.282 -27.670 1.00 96.38 108 MET A N 1
ATOM 870 C CA . MET A 1 108 ? 8.538 -2.074 -26.464 1.00 96.38 108 MET A CA 1
ATOM 871 C C . MET A 1 108 ? 8.405 -1.230 -25.190 1.00 96.38 108 MET A C 1
ATOM 873 O O . MET A 1 108 ? 7.719 -1.644 -24.255 1.00 96.38 108 MET A O 1
ATOM 877 N N . LYS A 1 109 ? 8.956 -0.006 -25.151 1.00 95.69 109 LYS A N 1
ATOM 878 C CA . LYS A 1 109 ? 8.744 0.913 -24.012 1.00 95.69 109 LYS A CA 1
ATOM 879 C C . LYS A 1 109 ? 7.264 1.203 -23.785 1.00 95.69 109 LYS A C 1
ATOM 881 O O . LYS A 1 109 ? 6.812 1.240 -22.643 1.00 95.69 109 LYS A O 1
ATOM 886 N N . SER A 1 110 ? 6.490 1.385 -24.856 1.00 96.62 110 SER A N 1
ATOM 887 C CA . SER A 1 110 ? 5.041 1.578 -24.764 1.00 96.62 110 SER A CA 1
ATOM 888 C C . SER A 1 110 ? 4.336 0.369 -24.139 1.00 96.62 110 SER A C 1
ATOM 890 O O . SER A 1 110 ? 3.519 0.543 -23.235 1.00 96.62 110 SER A O 1
ATOM 892 N N . GLN A 1 111 ? 4.691 -0.854 -24.543 1.00 97.19 111 GLN A N 1
ATOM 893 C CA . GLN A 1 111 ? 4.146 -2.083 -23.952 1.00 97.19 111 GLN A CA 1
ATOM 894 C C . GLN A 1 111 ? 4.503 -2.219 -22.467 1.00 97.19 111 GLN A C 1
ATOM 896 O O . GLN A 1 111 ? 3.629 -2.505 -21.650 1.00 97.19 111 GLN A O 1
ATOM 901 N N . ILE A 1 112 ? 5.753 -1.935 -22.099 1.00 98.06 112 ILE A N 1
ATOM 902 C CA . ILE A 1 112 ? 6.209 -1.939 -20.703 1.00 98.06 112 ILE A CA 1
ATOM 903 C C . ILE A 1 112 ? 5.418 -0.922 -19.873 1.00 98.06 112 ILE A C 1
ATOM 905 O O . ILE A 1 112 ? 4.941 -1.264 -18.791 1.00 98.06 112 ILE A O 1
ATOM 909 N N . ARG A 1 113 ? 5.198 0.300 -20.385 1.00 98.25 113 ARG A N 1
ATOM 910 C CA . ARG A 1 113 ? 4.347 1.302 -19.718 1.00 98.25 113 ARG A CA 1
ATOM 911 C C . ARG A 1 113 ? 2.935 0.766 -19.469 1.00 98.25 113 ARG A C 1
ATOM 913 O O . ARG A 1 113 ? 2.419 0.928 -18.369 1.00 98.25 113 ARG A O 1
ATOM 920 N N . GLN A 1 114 ? 2.332 0.082 -20.445 1.00 97.94 114 GLN A N 1
ATOM 921 C CA . GLN A 1 114 ? 1.013 -0.542 -20.274 1.00 97.94 114 GLN A CA 1
ATOM 922 C C . GLN A 1 114 ? 1.021 -1.652 -19.215 1.00 97.94 114 GLN A C 1
ATOM 924 O O . GLN A 1 114 ? 0.102 -1.720 -18.403 1.00 97.94 114 GLN A O 1
ATOM 929 N N . ASN A 1 115 ? 2.063 -2.490 -19.165 1.00 97.62 115 ASN A N 1
ATOM 930 C CA . ASN A 1 115 ? 2.179 -3.510 -18.119 1.00 97.62 115 ASN A CA 1
ATOM 931 C C . ASN A 1 115 ? 2.279 -2.883 -16.722 1.00 97.62 115 ASN A C 1
ATOM 933 O O . ASN A 1 115 ? 1.585 -3.325 -15.809 1.00 97.62 115 ASN A O 1
ATOM 937 N N . ILE A 1 116 ? 3.083 -1.826 -16.568 1.00 98.31 116 ILE A N 1
ATOM 938 C CA . ILE A 1 116 ? 3.204 -1.098 -15.299 1.00 98.31 116 ILE A CA 1
ATOM 939 C C . ILE A 1 116 ? 1.863 -0.461 -14.907 1.00 98.31 116 ILE A C 1
ATOM 941 O O . ILE A 1 116 ? 1.456 -0.554 -13.750 1.00 98.31 116 ILE A O 1
ATOM 945 N N . PHE A 1 117 ? 1.135 0.146 -15.851 1.00 98.19 117 PHE A N 1
ATOM 946 C CA . PHE A 1 117 ? -0.186 0.711 -15.559 1.00 98.19 117 PHE A CA 1
ATOM 947 C C . PHE A 1 117 ? -1.212 -0.342 -15.152 1.00 98.19 117 PHE A C 1
ATOM 949 O O . PHE A 1 117 ? -2.020 -0.073 -14.268 1.00 98.19 117 PHE A O 1
ATOM 956 N N . HIS A 1 118 ? -1.155 -1.541 -15.726 1.00 97.88 118 HIS A N 1
ATOM 957 C CA . HIS A 1 118 ? -2.034 -2.628 -15.314 1.00 97.88 118 HI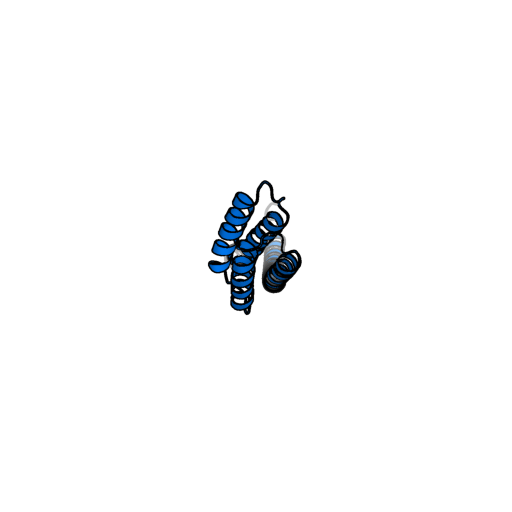S A CA 1
ATOM 958 C C . HIS A 1 118 ? -1.743 -3.092 -13.874 1.00 97.88 118 HIS A C 1
ATOM 960 O O . HIS A 1 118 ? -2.665 -3.236 -13.076 1.00 97.88 118 HIS A O 1
ATOM 966 N N . ILE A 1 119 ? -0.465 -3.231 -13.500 1.00 98.00 119 ILE A N 1
ATOM 967 C CA . ILE A 1 119 ? -0.048 -3.530 -12.116 1.00 98.00 119 ILE A CA 1
ATOM 968 C C . ILE A 1 119 ? -0.537 -2.440 -11.143 1.00 98.00 119 ILE A C 1
ATOM 970 O O . ILE A 1 119 ? -1.096 -2.741 -10.083 1.00 98.00 119 ILE A O 1
ATOM 974 N N . LEU A 1 120 ? -0.370 -1.168 -11.524 1.00 96.81 120 LEU A N 1
ATOM 975 C CA . LEU A 1 120 ? -0.857 -0.013 -10.765 1.00 96.81 120 LEU A CA 1
ATOM 976 C C . LEU A 1 120 ? -2.379 -0.022 -10.597 1.00 96.81 120 LEU A C 1
ATOM 978 O O . LEU A 1 120 ? -2.874 0.339 -9.530 1.00 96.81 120 LEU A O 1
ATOM 982 N N . GLU A 1 121 ? -3.124 -0.405 -11.632 1.00 97.00 121 GLU A N 1
ATOM 983 C CA . GLU A 1 121 ? -4.584 -0.478 -11.601 1.00 97.00 121 GLU A CA 1
ATOM 984 C C . GLU A 1 121 ? -5.066 -1.526 -10.596 1.00 97.00 121 GLU A C 1
ATOM 986 O O . GLU A 1 121 ? -5.896 -1.201 -9.743 1.00 97.00 121 GLU A O 1
ATOM 991 N N . LEU A 1 122 ? -4.501 -2.739 -10.641 1.00 97.00 122 LEU A N 1
ATOM 992 C CA . LEU A 1 122 ? -4.818 -3.819 -9.700 1.00 97.00 122 LEU A CA 1
ATOM 993 C C . LEU A 1 122 ? -4.591 -3.369 -8.249 1.00 97.00 122 LEU A C 1
ATOM 995 O O . LEU A 1 122 ? -5.495 -3.459 -7.415 1.00 97.00 122 LEU A O 1
ATOM 999 N N . ASN A 1 123 ? -3.427 -2.777 -7.973 1.00 97.19 123 ASN A N 1
ATOM 1000 C CA . ASN A 1 123 ? -3.073 -2.295 -6.639 1.00 97.19 123 ASN A CA 1
ATOM 1001 C C . ASN A 1 123 ? -3.918 -1.097 -6.193 1.00 97.19 123 ASN A C 1
ATOM 1003 O O . ASN A 1 123 ? -4.372 -1.038 -5.053 1.00 97.19 123 ASN A O 1
ATOM 1007 N N . THR A 1 124 ? -4.200 -0.146 -7.083 1.00 95.31 124 THR A N 1
ATOM 1008 C CA . THR A 1 124 ? -5.040 1.015 -6.749 1.00 95.31 124 THR A CA 1
ATOM 1009 C C . THR A 1 124 ? -6.487 0.598 -6.487 1.00 95.31 124 THR A C 1
ATOM 1011 O O . THR A 1 124 ? -7.152 1.167 -5.618 1.00 95.31 124 THR A O 1
ATOM 1014 N N . PHE A 1 125 ? -6.995 -0.398 -7.216 1.00 95.56 125 PHE A N 1
ATOM 1015 C CA . PHE A 1 125 ? -8.308 -0.979 -6.959 1.00 95.56 125 PHE A CA 1
ATOM 1016 C C . PHE A 1 125 ? -8.357 -1.660 -5.585 1.00 95.56 125 PHE A C 1
ATOM 1018 O O . PHE A 1 125 ? -9.282 -1.408 -4.807 1.00 95.56 125 PHE A O 1
ATOM 1025 N N . ALA A 1 126 ? -7.339 -2.457 -5.256 1.00 94.94 126 ALA A N 1
ATOM 1026 C CA . ALA A 1 126 ? -7.216 -3.092 -3.951 1.00 94.94 126 ALA A CA 1
ATOM 1027 C C . ALA A 1 126 ? -7.135 -2.070 -2.810 1.00 94.94 126 ALA A C 1
ATOM 1029 O O . ALA A 1 126 ? -7.892 -2.185 -1.845 1.00 94.94 126 ALA A O 1
ATOM 1030 N N . ILE A 1 127 ? -6.319 -1.018 -2.955 1.00 95.50 127 ILE A N 1
ATOM 1031 C CA . ILE A 1 127 ? -6.218 0.086 -1.987 1.00 95.50 127 ILE A CA 1
ATOM 1032 C C . ILE A 1 127 ? -7.586 0.716 -1.742 1.00 95.50 127 ILE A C 1
ATOM 1034 O O . ILE A 1 127 ? -7.971 0.883 -0.588 1.00 95.50 127 ILE A O 1
ATOM 1038 N N . LYS A 1 128 ? -8.349 1.036 -2.796 1.00 95.25 128 LYS A N 1
ATOM 1039 C CA . LYS A 1 128 ? -9.694 1.619 -2.645 1.00 95.25 128 LYS A CA 1
ATOM 1040 C C . LYS A 1 128 ? -10.608 0.694 -1.845 1.00 95.25 128 LYS A C 1
ATOM 1042 O O . LYS A 1 128 ? -11.189 1.117 -0.851 1.00 95.25 128 LYS A O 1
ATOM 1047 N N . LYS A 1 129 ? -10.667 -0.587 -2.219 1.00 95.06 129 LYS A N 1
ATOM 1048 C CA . LYS A 1 129 ? -11.504 -1.583 -1.540 1.00 95.06 129 LYS A CA 1
ATOM 1049 C C . LYS A 1 129 ? -11.108 -1.776 -0.072 1.00 95.06 129 LYS A C 1
ATOM 1051 O O . LYS A 1 129 ? -11.978 -1.785 0.797 1.00 95.06 129 LYS A O 1
ATOM 1056 N N . LYS A 1 130 ? -9.814 -1.943 0.218 1.00 94.94 130 LYS A N 1
ATOM 1057 C CA . LYS A 1 130 ? -9.303 -2.113 1.587 1.00 94.94 130 LYS A CA 1
ATOM 1058 C C . LYS A 1 130 ? -9.515 -0.825 2.409 1.00 94.94 130 LYS A C 1
ATOM 1060 O O . LYS A 1 130 ? -9.931 -0.903 3.561 1.00 94.94 130 LYS A O 1
ATOM 1065 N N . SER A 1 131 ? -9.341 0.356 1.809 1.00 95.12 131 SER A N 1
ATOM 1066 C CA . SER A 1 131 ? -9.587 1.657 2.454 1.00 95.12 131 SER A CA 1
ATOM 1067 C C . SER A 1 131 ? -11.060 1.866 2.821 1.00 95.12 131 SER A C 1
ATOM 1069 O O . SER A 1 131 ? -11.355 2.320 3.928 1.00 95.12 131 SER A O 1
ATOM 1071 N N . ASP A 1 132 ? -11.992 1.461 1.955 1.00 95.75 132 ASP A N 1
ATOM 1072 C CA . ASP A 1 132 ? -13.427 1.514 2.257 1.00 95.75 132 ASP A CA 1
ATOM 1073 C C . ASP A 1 132 ? -13.792 0.617 3.453 1.00 95.75 132 ASP A C 1
ATOM 1075 O O . ASP A 1 132 ? -14.591 1.008 4.308 1.00 95.75 132 ASP A O 1
ATOM 1079 N N . ILE A 1 133 ? -13.161 -0.558 3.576 1.00 93.81 133 ILE A N 1
ATOM 1080 C CA . ILE A 1 133 ? -13.328 -1.440 4.742 1.00 93.81 133 ILE A CA 1
ATOM 1081 C C . ILE A 1 133 ? -12.825 -0.750 6.015 1.00 93.81 133 ILE A C 1
ATOM 1083 O O . ILE A 1 133 ? -13.556 -0.704 7.007 1.00 93.81 133 ILE A O 1
ATOM 1087 N N . VAL A 1 134 ? -11.622 -0.165 5.986 1.00 94.25 134 VAL A N 1
ATOM 1088 C CA . VAL A 1 134 ? -11.056 0.582 7.124 1.00 94.25 134 VAL A CA 1
ATOM 1089 C C . VAL A 1 134 ? -11.980 1.725 7.545 1.00 94.25 134 VAL A C 1
ATOM 1091 O O . VAL A 1 134 ? -12.270 1.891 8.734 1.00 94.25 134 VAL A O 1
ATOM 1094 N N . LYS A 1 135 ? -12.507 2.480 6.576 1.00 95.00 135 LYS A N 1
ATOM 1095 C CA . LYS A 1 135 ? -13.452 3.571 6.826 1.00 95.00 135 LYS A CA 1
ATOM 1096 C C . LYS A 1 135 ? -14.722 3.069 7.512 1.00 95.00 135 LYS A C 1
ATOM 1098 O O . LYS A 1 135 ? -15.126 3.634 8.527 1.00 95.00 135 LYS A O 1
ATOM 1103 N N . HIS A 1 136 ? -15.324 1.989 7.019 1.00 94.19 136 HIS A N 1
ATOM 1104 C CA . HIS A 1 136 ? -16.514 1.412 7.642 1.00 94.19 136 HIS A CA 1
ATOM 1105 C C . HIS A 1 136 ? -16.247 0.850 9.044 1.00 94.19 136 HIS A C 1
ATOM 1107 O O . HIS A 1 136 ? -17.106 0.957 9.923 1.00 94.19 136 HIS A O 1
ATOM 1113 N N . THR A 1 137 ? -15.065 0.285 9.294 1.00 92.12 137 THR A N 1
ATOM 1114 C CA . THR A 1 137 ? -14.647 -0.129 10.642 1.00 92.12 137 THR A CA 1
ATOM 1115 C C . THR A 1 137 ? -14.566 1.074 11.585 1.00 92.12 137 THR A C 1
ATOM 1117 O O . THR A 1 137 ? -15.108 1.020 12.691 1.00 92.12 137 THR A O 1
ATOM 1120 N N . ALA A 1 138 ? -13.987 2.191 11.135 1.00 93.56 138 ALA A N 1
ATOM 1121 C CA . ALA A 1 138 ? -13.934 3.433 11.905 1.00 93.56 138 ALA A CA 1
ATOM 1122 C C . ALA A 1 138 ? -15.328 4.026 12.175 1.00 93.56 138 ALA A C 1
ATOM 1124 O O . ALA A 1 138 ? -15.617 4.457 13.291 1.00 93.56 138 ALA A O 1
ATOM 1125 N N . GLU A 1 139 ? -16.228 4.005 11.189 1.00 94.31 139 GLU A N 1
ATOM 1126 C CA . GLU A 1 139 ? -17.617 4.453 11.352 1.00 94.31 139 GLU A CA 1
ATOM 1127 C C . GLU A 1 139 ? -18.366 3.620 12.402 1.00 94.31 139 GLU A C 1
ATOM 1129 O O . GLU A 1 139 ? -19.021 4.182 13.284 1.00 94.31 139 GLU A O 1
ATOM 1134 N N . LYS A 1 140 ? -18.226 2.287 12.368 1.00 90.56 140 LYS A N 1
ATOM 1135 C CA . LYS A 1 140 ? -18.810 1.392 13.381 1.00 90.56 140 LYS A CA 1
ATOM 1136 C C . LYS A 1 140 ? -18.249 1.661 14.776 1.00 90.56 140 LYS A C 1
ATOM 1138 O O . LYS A 1 140 ? -19.020 1.706 15.737 1.00 90.56 140 LYS A O 1
ATOM 1143 N N . ALA A 1 141 ? -16.936 1.868 14.886 1.00 90.75 141 ALA A N 1
ATOM 1144 C CA . ALA A 1 141 ? -16.284 2.217 16.144 1.00 90.75 141 ALA A CA 1
ATOM 1145 C C . ALA A 1 141 ? -16.852 3.524 16.717 1.00 90.75 141 ALA A C 1
ATOM 1147 O O . ALA A 1 141 ? -17.298 3.559 17.865 1.00 90.75 141 ALA A O 1
ATOM 1148 N N . ASN A 1 142 ? -16.919 4.571 15.891 1.00 91.44 142 ASN A N 1
ATOM 1149 C CA . ASN A 1 142 ? -17.456 5.874 16.274 1.00 91.44 142 ASN A CA 1
ATOM 1150 C C . ASN A 1 142 ? -18.920 5.784 16.714 1.00 91.44 142 ASN A C 1
ATOM 1152 O O . ASN A 1 142 ? -19.288 6.360 17.738 1.00 91.44 142 ASN A O 1
ATOM 1156 N N . PHE A 1 143 ? -19.749 5.029 15.991 1.00 92.19 143 PHE A N 1
ATOM 1157 C CA . PHE A 1 143 ? -21.150 4.833 16.353 1.00 92.19 143 PHE A CA 1
ATOM 1158 C C . PHE A 1 143 ? -21.305 4.115 17.704 1.00 92.19 143 PHE A C 1
ATOM 1160 O O . PHE A 1 143 ? -22.074 4.556 18.560 1.00 92.19 143 PHE A O 1
ATOM 1167 N N . GLY A 1 144 ? -20.530 3.050 17.938 1.00 88.06 144 GLY A N 1
ATOM 1168 C CA . GLY A 1 144 ? -20.529 2.328 19.212 1.00 88.06 144 GLY A CA 1
ATOM 1169 C C . GLY A 1 144 ? -20.066 3.195 20.389 1.00 88.06 144 GLY A C 1
ATOM 1170 O O . GLY A 1 144 ? -20.713 3.212 21.439 1.00 88.06 144 GLY A O 1
ATOM 1171 N N . ILE A 1 145 ? -18.988 3.963 20.203 1.00 89.88 145 ILE A N 1
ATOM 1172 C CA . ILE A 1 145 ? -18.473 4.902 21.211 1.00 89.88 145 ILE A CA 1
ATOM 1173 C C . ILE A 1 145 ? -19.499 6.002 21.501 1.00 89.88 145 ILE A C 1
ATOM 1175 O O . ILE A 1 145 ? -19.706 6.332 22.667 1.00 89.88 145 ILE A O 1
ATOM 1179 N N . ALA A 1 146 ? -20.183 6.533 20.482 1.00 91.44 146 ALA A N 1
ATOM 1180 C CA . ALA A 1 146 ? -21.221 7.543 20.665 1.00 91.44 146 ALA A CA 1
ATOM 1181 C C . ALA A 1 146 ? -22.378 7.017 21.528 1.00 91.44 146 ALA A C 1
ATOM 1183 O O . ALA A 1 146 ? -22.743 7.664 22.508 1.00 91.44 146 ALA A O 1
ATOM 1184 N N . ILE A 1 147 ? -22.898 5.816 21.238 1.00 90.56 147 ILE A N 1
ATOM 1185 C CA . ILE A 1 147 ? -23.964 5.189 22.040 1.00 90.56 147 ILE A CA 1
ATOM 1186 C C . ILE A 1 147 ? -23.520 5.005 23.496 1.00 90.56 147 ILE A C 1
ATOM 1188 O O . ILE A 1 147 ? -24.223 5.422 24.421 1.00 90.56 147 ILE A O 1
ATOM 1192 N N . LEU A 1 148 ? -22.346 4.404 23.714 1.00 87.62 148 LEU A N 1
ATOM 1193 C CA . LEU A 1 148 ? -21.815 4.167 25.059 1.00 87.62 148 LEU A CA 1
ATOM 1194 C C . LEU A 1 148 ? -21.550 5.480 25.807 1.00 87.62 148 LEU A C 1
ATOM 1196 O O . LEU A 1 148 ? -21.837 5.582 27.003 1.00 87.62 148 LEU A O 1
ATOM 1200 N N . GLY A 1 149 ? -21.050 6.497 25.108 1.00 89.06 149 GLY A N 1
ATOM 1201 C CA . GLY A 1 149 ? -20.800 7.832 25.639 1.00 89.06 149 GLY A CA 1
ATOM 1202 C C . GLY A 1 149 ? -22.087 8.541 26.055 1.00 89.06 149 GLY A C 1
ATOM 1203 O O . GLY A 1 149 ? -22.170 9.043 27.175 1.00 89.06 149 GLY A O 1
ATOM 1204 N N . THR A 1 150 ? -23.125 8.520 25.213 1.00 91.75 150 THR A N 1
ATOM 1205 C CA . THR A 1 150 ? -24.439 9.092 25.539 1.00 91.75 150 THR A CA 1
ATOM 1206 C C . THR A 1 150 ? -25.066 8.400 26.747 1.00 91.75 150 THR A C 1
ATOM 1208 O O . THR A 1 150 ? -25.531 9.078 27.662 1.00 91.75 150 THR A O 1
ATOM 1211 N N . LEU A 1 151 ? -25.036 7.064 26.809 1.00 88.50 151 LEU A N 1
ATOM 1212 C CA . LEU A 1 151 ? -25.541 6.320 27.968 1.00 88.50 151 LEU A CA 1
ATOM 1213 C C . LEU A 1 151 ? -24.772 6.671 29.249 1.00 88.50 151 LEU A C 1
ATOM 1215 O O . LEU A 1 151 ? -25.384 6.909 30.292 1.00 88.50 151 LEU A O 1
ATOM 1219 N N . SER A 1 152 ? -23.441 6.765 29.162 1.00 87.38 152 SER A N 1
ATOM 1220 C CA . SER A 1 152 ? -22.585 7.156 30.289 1.00 87.38 152 SER A CA 1
ATOM 1221 C C . SER A 1 152 ? -22.922 8.565 30.780 1.00 87.38 152 SER A C 1
ATOM 1223 O O . SER A 1 152 ? -23.081 8.783 31.983 1.00 87.38 152 SER A O 1
ATOM 1225 N N . PHE A 1 153 ? -23.098 9.512 29.854 1.00 88.00 153 PHE A N 1
ATOM 1226 C CA . PHE A 1 153 ? -23.491 10.884 30.163 1.00 88.00 153 PHE A CA 1
ATOM 1227 C C . PHE A 1 153 ? -24.853 10.945 30.857 1.00 88.00 153 PHE A C 1
ATOM 1229 O O . PHE A 1 153 ? -24.976 11.604 31.885 1.00 88.00 153 PHE A O 1
ATOM 1236 N N . LEU A 1 154 ? -25.864 10.227 30.355 1.00 89.31 154 LEU A N 1
ATOM 1237 C CA . LEU A 1 154 ? -27.196 10.207 30.964 1.00 89.31 154 LEU A CA 1
ATOM 1238 C C . LEU A 1 154 ? -27.158 9.685 32.405 1.00 89.31 154 LEU A C 1
ATOM 1240 O O . LEU A 1 154 ? -27.802 10.263 33.279 1.00 89.31 154 LEU A O 1
ATOM 1244 N N . ILE A 1 155 ? -26.377 8.636 32.678 1.00 85.44 155 ILE A N 1
ATOM 1245 C CA . ILE A 1 155 ? -26.217 8.086 34.033 1.00 85.44 155 ILE A CA 1
ATOM 1246 C C . ILE A 1 155 ? -25.510 9.092 34.951 1.00 85.44 155 ILE A C 1
ATOM 1248 O O . ILE A 1 155 ? -25.966 9.320 36.076 1.00 85.44 155 ILE A O 1
ATOM 1252 N N . ALA A 1 156 ? -24.430 9.719 34.478 1.00 83.75 156 ALA A N 1
ATOM 1253 C CA . ALA A 1 156 ? -23.691 10.732 35.231 1.00 83.75 156 ALA A CA 1
ATOM 1254 C C . ALA A 1 156 ? -24.543 11.979 35.514 1.00 83.75 156 ALA A C 1
ATOM 1256 O O . ALA A 1 156 ? -24.557 12.485 36.637 1.00 83.75 156 ALA A O 1
ATOM 1257 N N . PHE A 1 157 ? -25.313 12.434 34.529 1.00 86.25 157 PHE A N 1
ATOM 1258 C CA . PHE A 1 157 ? -26.234 13.556 34.666 1.00 86.25 157 PHE A CA 1
ATOM 1259 C C . PHE A 1 157 ? -27.346 13.252 35.676 1.00 86.25 157 PHE A C 1
ATOM 1261 O O . PHE A 1 157 ? -27.620 14.054 36.567 1.00 86.25 157 PHE A O 1
ATOM 1268 N N . ASN A 1 158 ? -27.939 12.055 35.607 1.00 83.94 158 ASN A N 1
ATOM 1269 C CA . ASN A 1 158 ? -28.951 11.627 36.570 1.00 83.94 158 ASN A CA 1
ATOM 1270 C C . ASN A 1 158 ? -28.378 11.588 37.996 1.00 83.94 158 ASN A C 1
ATOM 1272 O O . ASN A 1 158 ? -29.018 12.043 38.943 1.00 83.94 158 ASN A O 1
ATOM 1276 N N . LEU A 1 159 ? -27.142 11.101 38.156 1.00 79.38 159 LEU A N 1
ATOM 1277 C CA . LEU A 1 159 ? -26.417 11.138 39.425 1.00 79.38 159 LEU A CA 1
ATOM 1278 C C . LEU A 1 159 ? -26.239 12.560 39.962 1.00 79.38 159 LEU A C 1
ATOM 1280 O O . LEU A 1 159 ? -26.517 12.779 41.139 1.00 79.38 159 LEU A O 1
ATOM 1284 N N . LEU A 1 160 ? -25.835 13.509 39.114 1.00 79.75 160 LEU A N 1
ATOM 1285 C CA . LEU A 1 160 ? -25.662 14.916 39.483 1.00 79.75 160 LEU A CA 1
ATOM 1286 C C . LEU A 1 160 ? -26.971 15.546 39.978 1.00 79.75 160 LEU A C 1
ATOM 1288 O O . LEU A 1 160 ? -26.961 16.234 40.992 1.00 79.75 160 LEU A O 1
ATOM 1292 N N . LEU A 1 161 ? -28.104 15.252 39.333 1.00 79.88 161 LEU A N 1
ATOM 1293 C CA . LEU A 1 161 ? -29.423 15.712 39.791 1.00 79.88 161 LEU A CA 1
ATOM 1294 C C . LEU A 1 161 ? -29.890 15.025 41.084 1.00 79.88 161 LEU A C 1
ATOM 1296 O O . LEU A 1 161 ? -30.644 15.612 41.856 1.00 79.88 161 LEU A O 1
ATOM 1300 N N . THR A 1 162 ? -29.474 13.774 41.321 1.00 71.00 162 THR A N 1
ATOM 1301 C CA . THR A 1 162 ? -29.850 13.027 42.536 1.00 71.00 162 THR A CA 1
ATOM 1302 C C . THR A 1 162 ? -28.962 13.374 43.737 1.00 71.00 162 THR A C 1
ATOM 1304 O O . THR A 1 162 ? -29.276 12.970 44.859 1.00 71.00 162 THR A O 1
ATOM 1307 N N . PHE A 1 163 ? -27.848 14.089 43.538 1.00 61.91 163 PHE A N 1
ATOM 1308 C CA . PHE A 1 163 ? -27.076 14.631 44.649 1.00 61.91 163 PHE A CA 1
ATOM 1309 C C . PHE A 1 163 ? -27.955 15.650 45.384 1.00 61.91 163 PHE A C 1
ATOM 1311 O O . PHE A 1 163 ? -28.342 16.659 44.795 1.00 61.91 163 PHE A O 1
ATOM 1318 N N . PRO A 1 164 ? -28.306 15.413 46.660 1.00 51.12 164 PRO A N 1
ATOM 1319 C CA . PRO A 1 164 ? -29.049 16.401 47.414 1.00 51.12 164 PRO A CA 1
ATOM 1320 C C . PRO A 1 164 ? -28.199 17.670 47.502 1.00 51.12 164 PRO A C 1
ATOM 1322 O O . PRO A 1 164 ? -26.973 17.588 47.600 1.00 51.12 164 PRO A O 1
ATOM 1325 N N . ASN A 1 165 ? -28.854 18.828 47.577 1.00 51.97 165 ASN A N 1
ATOM 1326 C CA . ASN A 1 165 ? -28.308 20.059 48.152 1.00 51.97 165 ASN A CA 1
ATOM 1327 C C . ASN A 1 165 ? -27.905 19.838 49.632 1.00 51.97 165 ASN A C 1
ATOM 1329 O O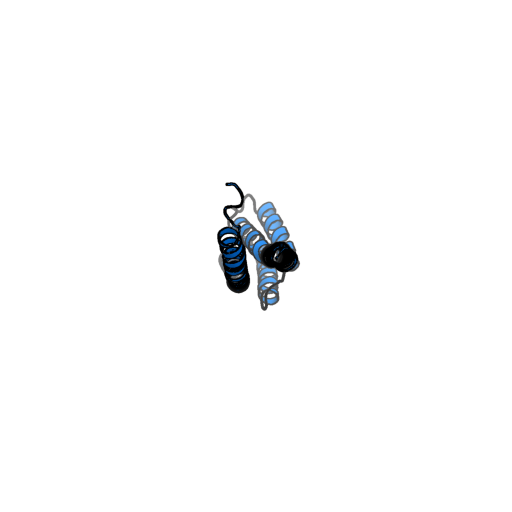 . ASN A 1 165 ? -28.369 20.542 50.522 1.00 51.97 165 ASN A O 1
ATOM 1333 N N . SER A 1 166 ? -27.068 18.845 49.948 1.00 50.38 166 SER A N 1
ATOM 1334 C CA . SER A 1 166 ? -26.601 18.535 51.300 1.00 50.38 166 SER A CA 1
ATOM 1335 C C . SER A 1 166 ? -25.427 19.438 51.685 1.00 50.38 166 SER A C 1
ATOM 1337 O O . SER A 1 166 ? -24.382 18.970 52.137 1.00 50.38 166 SER A O 1
ATOM 1339 N N . LYS A 1 167 ? -25.609 20.736 51.446 1.00 46.69 167 LYS A N 1
ATOM 1340 C CA . LYS A 1 167 ? -24.910 21.845 52.091 1.00 46.69 167 LYS A CA 1
ATOM 1341 C C . LYS A 1 167 ? -25.907 23.001 52.235 1.00 46.69 167 LYS A C 1
ATOM 1343 O O . LYS A 1 167 ? -25.826 23.997 51.524 1.00 46.69 167 LYS A O 1
ATOM 1348 N N . LYS A 1 168 ? -26.874 22.827 53.129 1.00 36.56 168 LYS A N 1
ATOM 1349 C CA . LYS A 1 168 ? -27.420 23.907 53.951 1.00 36.56 168 LYS A CA 1
ATOM 1350 C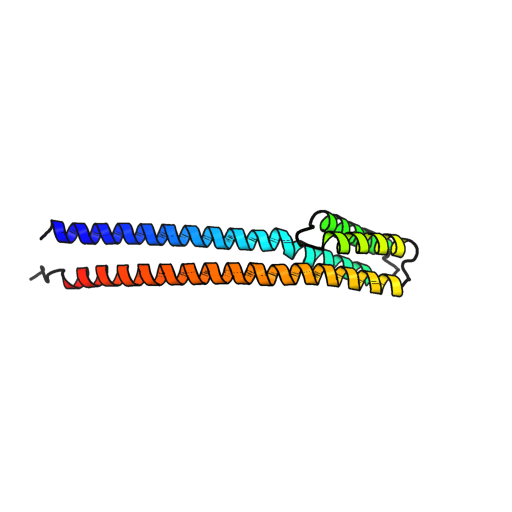 C . LYS A 1 168 ? -27.466 23.403 55.380 1.00 36.56 168 LYS A C 1
ATOM 1352 O O . LYS A 1 168 ? -27.859 22.227 55.545 1.00 36.56 168 LYS A O 1
#

Radius of gyration: 28.36 Å; chains: 1; bounding box: 53×36×83 Å

Secondary structure (DSSP, 8-state):
-HHHHHHHHHHHHHHHHHHHHHHHHHHHHHHHHHHHHIIIIIHHHHHHHHHHHHHTS-GGGHHHHHHHHHHHHHHHHT---STTHHHHHHHHHHHHHHHHH-TT-HHHHHHHHHHHHHHHHHHHHHHHHHHHHHHHHHHHHHHHHHHHHHHHHHHHHHHHHHS-----